Protein AF-A0A6L3IIB1-F1 (afdb_monomer)

Radius of gyration: 16.99 Å; Cα contacts (8 Å, |Δi|>4): 124; chains: 1; bounding box: 42×54×36 Å

Structure (mmCIF, N/CA/C/O backbone):
data_AF-A0A6L3IIB1-F1
#
_entry.id   AF-A0A6L3IIB1-F1
#
loop_
_atom_site.group_PDB
_atom_site.id
_atom_site.type_symbol
_atom_site.label_atom_id
_atom_site.label_alt_id
_atom_site.label_comp_id
_atom_site.label_asym_id
_atom_site.label_entity_id
_atom_site.label_seq_id
_atom_site.pdbx_PDB_ins_code
_atom_site.Cartn_x
_atom_site.Cartn_y
_atom_site.Cartn_z
_atom_site.occupancy
_atom_site.B_iso_or_equiv
_atom_site.auth_seq_id
_atom_site.auth_comp_id
_atom_site.auth_asym_id
_atom_site.auth_atom_id
_atom_site.pdbx_PDB_model_num
ATOM 1 N N . MET A 1 1 ? -12.869 10.419 -19.986 1.00 53.22 1 MET A N 1
ATOM 2 C CA . MET A 1 1 ? -12.345 9.341 -20.857 1.00 53.22 1 MET A CA 1
ATOM 3 C C . MET A 1 1 ? -11.636 8.192 -20.103 1.00 53.22 1 MET A C 1
ATOM 5 O O . MET A 1 1 ? -11.245 7.234 -20.747 1.00 53.22 1 MET A O 1
ATOM 9 N N . GLU A 1 2 ? -11.533 8.178 -18.761 1.00 59.09 2 GLU A N 1
ATOM 10 C CA . GLU A 1 2 ? -10.776 7.140 -18.006 1.00 59.09 2 GLU A CA 1
ATOM 11 C C . GLU A 1 2 ? -11.628 6.132 -17.205 1.00 59.09 2 GLU A C 1
ATOM 13 O O . GLU A 1 2 ? -11.096 5.160 -16.668 1.00 59.09 2 GLU A O 1
ATOM 18 N N . ALA A 1 3 ? -12.953 6.312 -17.149 1.00 65.75 3 ALA A N 1
ATOM 19 C CA . ALA A 1 3 ? -13.859 5.428 -16.406 1.00 65.75 3 ALA A CA 1
ATOM 20 C C . ALA A 1 3 ? -13.747 3.954 -16.841 1.00 65.75 3 ALA A C 1
ATOM 22 O O . ALA A 1 3 ? -13.872 3.049 -16.021 1.00 65.75 3 ALA A O 1
ATOM 23 N N . HIS A 1 4 ? -13.423 3.703 -18.113 1.00 71.81 4 HIS A N 1
ATOM 24 C CA . HIS A 1 4 ? -13.205 2.358 -18.642 1.00 71.81 4 HIS A CA 1
ATOM 25 C C . HIS A 1 4 ? -11.977 1.651 -18.029 1.00 71.81 4 HIS A C 1
ATOM 27 O O . HIS A 1 4 ? -11.986 0.425 -17.907 1.00 71.81 4 HIS A O 1
ATOM 33 N N . LEU A 1 5 ? -10.937 2.394 -17.618 1.00 68.25 5 LEU A N 1
ATOM 34 C CA . LEU A 1 5 ? -9.750 1.849 -16.944 1.00 68.25 5 LEU A CA 1
ATOM 35 C C . LEU A 1 5 ? -10.074 1.472 -15.504 1.00 68.25 5 LEU A C 1
ATOM 37 O O . LEU A 1 5 ? -9.730 0.374 -15.075 1.00 68.25 5 LEU A O 1
ATOM 41 N N . LEU A 1 6 ? -10.791 2.346 -14.790 1.00 67.62 6 LEU A N 1
ATOM 42 C CA . LEU A 1 6 ? -11.305 2.027 -13.461 1.00 67.62 6 LEU A CA 1
ATOM 43 C C . LEU A 1 6 ? -12.226 0.807 -13.530 1.00 67.62 6 LEU A C 1
ATOM 45 O O . LEU A 1 6 ? -12.041 -0.127 -12.764 1.00 67.62 6 LEU A O 1
ATOM 49 N N . ALA A 1 7 ? -13.151 0.766 -14.488 1.00 71.06 7 ALA A N 1
ATOM 50 C CA . ALA A 1 7 ? -14.025 -0.380 -14.701 1.00 71.06 7 ALA A CA 1
ATOM 51 C C . ALA A 1 7 ? -13.239 -1.653 -15.048 1.00 71.06 7 ALA A C 1
ATOM 53 O O . ALA A 1 7 ? -13.634 -2.737 -14.644 1.00 71.06 7 ALA A O 1
ATOM 54 N N . LYS A 1 8 ? -12.116 -1.561 -15.772 1.00 71.44 8 LYS A N 1
ATOM 55 C CA . LYS A 1 8 ? -11.233 -2.709 -16.032 1.00 71.44 8 LYS A CA 1
ATOM 56 C C . LYS A 1 8 ? -10.555 -3.200 -14.752 1.00 71.44 8 LYS A C 1
ATOM 58 O O . LYS A 1 8 ? -10.526 -4.405 -14.529 1.00 71.44 8 LYS A O 1
ATOM 63 N N . ASP A 1 9 ? -10.041 -2.295 -13.925 1.00 67.19 9 ASP A N 1
ATOM 64 C CA . ASP A 1 9 ? -9.438 -2.65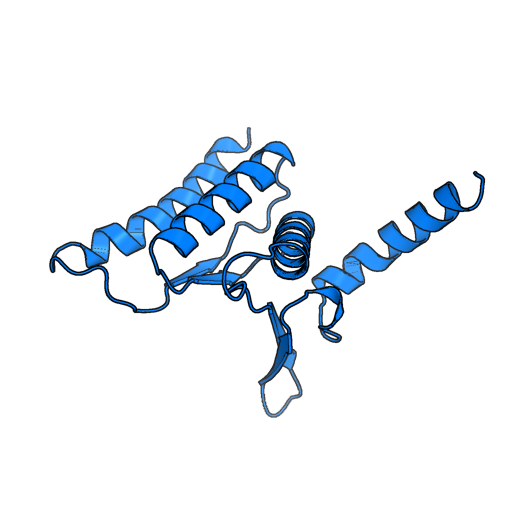1 -12.639 1.00 67.19 9 ASP A CA 1
ATOM 65 C C . ASP A 1 9 ? -10.492 -3.237 -11.681 1.00 67.19 9 ASP A C 1
ATOM 67 O O . ASP A 1 9 ? -10.265 -4.297 -11.111 1.00 67.19 9 ASP A O 1
ATOM 71 N N . LEU A 1 10 ? -11.678 -2.628 -11.586 1.00 68.50 10 LEU A N 1
ATOM 72 C CA . LEU A 1 10 ? -12.802 -3.129 -10.787 1.00 68.50 10 LEU A CA 1
ATOM 73 C C . LEU A 1 10 ? -13.320 -4.475 -11.296 1.00 68.50 10 LEU A C 1
ATOM 75 O O . LEU A 1 10 ? -13.577 -5.357 -10.490 1.00 68.50 10 LEU A O 1
ATOM 79 N N . ARG A 1 11 ? -13.425 -4.676 -12.617 1.00 68.94 11 ARG A N 1
ATOM 80 C CA . ARG A 1 11 ? -13.810 -5.971 -13.200 1.00 68.94 11 ARG A CA 1
ATOM 81 C C . ARG A 1 11 ? -12.810 -7.059 -12.868 1.00 68.94 11 ARG A C 1
ATOM 83 O O . ARG A 1 11 ? -13.245 -8.156 -12.559 1.00 68.94 11 ARG A O 1
ATOM 90 N N . LYS A 1 12 ? -11.501 -6.772 -12.885 1.00 66.81 12 LYS A N 1
ATOM 91 C CA . LYS A 1 12 ? -10.509 -7.741 -12.402 1.00 66.81 12 LYS A CA 1
ATOM 92 C C . LYS A 1 12 ? -10.847 -8.119 -10.970 1.00 66.81 12 LYS A C 1
ATOM 94 O O . LYS A 1 12 ? -11.017 -9.291 -10.703 1.00 66.81 12 LYS A O 1
ATOM 99 N N . VAL A 1 13 ? -11.039 -7.150 -10.080 1.00 61.16 13 VAL A N 1
ATOM 100 C CA . VAL A 1 13 ? -11.314 -7.456 -8.671 1.00 61.16 13 VAL A CA 1
ATOM 101 C C . VAL A 1 13 ? -12.688 -8.082 -8.439 1.00 61.16 13 VAL A C 1
ATOM 103 O O . VAL A 1 13 ? -12.816 -8.818 -7.482 1.00 61.16 13 VAL A O 1
ATOM 106 N N . GLY A 1 14 ? -13.689 -7.844 -9.287 1.00 56.94 14 GLY A N 1
ATOM 107 C CA . GLY A 1 14 ? -15.002 -8.494 -9.213 1.00 56.94 14 GLY A CA 1
ATOM 108 C C . GLY A 1 14 ? -15.024 -9.907 -9.802 1.00 56.94 14 GLY A C 1
ATOM 109 O O . GLY A 1 14 ? -15.787 -10.743 -9.338 1.00 56.94 14 GLY A O 1
ATOM 110 N N . PHE A 1 15 ? -14.162 -10.211 -10.776 1.00 53.41 15 PHE A N 1
ATOM 111 C CA . PHE A 1 15 ? -14.126 -11.525 -11.424 1.00 53.41 15 PHE A CA 1
ATOM 112 C C . PHE A 1 15 ? -13.567 -12.612 -10.501 1.00 53.41 15 PHE A C 1
ATOM 114 O O . PHE A 1 15 ? -14.097 -13.716 -10.461 1.00 53.41 15 PHE A O 1
ATOM 121 N N . TYR A 1 16 ? -12.541 -12.290 -9.708 1.00 50.69 16 TYR A N 1
ATOM 122 C CA . TYR A 1 16 ? -11.959 -13.261 -8.780 1.00 50.69 16 TYR A CA 1
ATOM 123 C C . TYR A 1 16 ? -12.925 -13.706 -7.665 1.00 50.69 16 TYR A C 1
ATOM 125 O O . TYR A 1 16 ? -13.124 -14.909 -7.550 1.00 50.69 16 TYR A O 1
ATOM 133 N N . PRO A 1 17 ? -13.602 -12.836 -6.889 1.00 50.16 17 PRO A N 1
ATOM 134 C CA . PRO A 1 17 ? -14.555 -13.276 -5.873 1.00 50.16 17 PRO A CA 1
ATOM 135 C C . PRO A 1 17 ? -15.744 -14.029 -6.481 1.00 50.16 17 PRO A C 1
ATOM 137 O O . PRO A 1 17 ? -16.178 -15.003 -5.876 1.00 50.16 17 PRO A O 1
ATOM 140 N N . VAL A 1 18 ? -16.203 -13.671 -7.691 1.00 46.78 18 VAL A N 1
ATOM 141 C CA . VAL A 1 18 ? -17.290 -14.391 -8.384 1.00 46.78 18 VAL A CA 1
ATOM 142 C C . VAL A 1 18 ? -16.879 -15.819 -8.768 1.00 46.78 18 VAL A C 1
ATOM 144 O O . VAL A 1 18 ? -17.672 -16.741 -8.601 1.00 46.78 18 VAL A O 1
ATOM 147 N N . SER A 1 19 ? -15.626 -16.044 -9.181 1.00 42.59 19 SER A N 1
ATOM 148 C CA . SER A 1 19 ? -15.119 -17.402 -9.449 1.00 42.59 19 SER A CA 1
ATOM 149 C C . SER A 1 19 ? -14.914 -18.272 -8.196 1.00 42.59 19 SER A C 1
ATOM 151 O O . SER A 1 19 ? -14.741 -19.479 -8.325 1.00 42.59 19 SER A O 1
ATOM 153 N N . TYR A 1 20 ? -14.953 -17.696 -6.986 1.00 45.22 20 TYR A N 1
ATOM 154 C CA . TYR A 1 20 ? -14.789 -18.435 -5.721 1.00 45.22 20 TYR A CA 1
ATOM 155 C C . TYR A 1 20 ? -16.084 -18.549 -4.899 1.00 45.22 20 TYR A C 1
ATOM 157 O O . TYR A 1 20 ? -16.112 -19.264 -3.897 1.00 45.22 20 TYR A O 1
ATOM 165 N N . THR A 1 21 ? -17.170 -17.883 -5.307 1.00 47.19 21 THR A N 1
ATOM 166 C CA . THR A 1 21 ? -18.479 -17.953 -4.630 1.00 47.19 21 THR A CA 1
ATOM 167 C C . THR A 1 21 ? -19.301 -19.198 -4.959 1.00 47.19 21 THR A C 1
ATOM 169 O O . THR A 1 21 ? -20.221 -19.500 -4.203 1.00 47.19 21 THR A O 1
ATOM 172 N N . GLU A 1 22 ? -18.952 -19.971 -5.995 1.00 44.66 22 GLU A N 1
ATOM 173 C CA . GLU A 1 22 ? -19.648 -21.233 -6.323 1.00 44.66 22 GLU A CA 1
ATOM 174 C C . GLU A 1 22 ? -19.551 -22.297 -5.203 1.00 44.66 22 GLU A C 1
ATOM 176 O O . GLU A 1 22 ? -20.323 -23.249 -5.194 1.00 44.66 22 GLU A O 1
ATOM 181 N N . TRP A 1 23 ? -18.677 -22.099 -4.203 1.00 43.66 23 TRP A N 1
ATOM 182 C CA . TRP A 1 23 ? -18.474 -23.009 -3.063 1.00 43.66 23 TRP A CA 1
ATOM 183 C C . TRP A 1 23 ? -18.853 -22.416 -1.690 1.00 43.66 23 TRP A C 1
ATOM 185 O O . TRP A 1 23 ? -18.504 -22.975 -0.649 1.00 43.66 23 TRP A O 1
ATOM 195 N N . GLY A 1 24 ? -19.561 -21.279 -1.646 1.00 41.94 24 GLY A N 1
ATOM 196 C CA . GLY A 1 24 ? -20.221 -20.777 -0.425 1.00 41.94 24 GLY A CA 1
ATOM 197 C C . GLY A 1 24 ? -19.316 -20.290 0.721 1.00 41.94 24 GLY A C 1
ATOM 198 O O . GLY A 1 24 ? -19.819 -19.870 1.762 1.00 41.94 24 GLY A O 1
ATOM 199 N N . LYS A 1 25 ? -17.991 -20.286 0.557 1.00 47.91 25 LYS A N 1
ATOM 200 C CA . LYS A 1 25 ? -17.044 -19.634 1.473 1.00 47.91 25 LYS A CA 1
ATOM 201 C C . LYS A 1 25 ? -16.060 -18.815 0.658 1.00 47.91 25 LYS A C 1
ATOM 203 O O . LYS A 1 25 ? -15.292 -19.377 -0.116 1.00 47.91 25 LYS A O 1
ATOM 208 N N . LEU A 1 26 ? -16.051 -17.499 0.876 1.00 51.91 26 LEU A N 1
ATOM 209 C CA . LEU A 1 26 ? -14.980 -16.623 0.410 1.00 51.91 26 LEU A CA 1
ATOM 210 C C . LEU A 1 26 ? -13.685 -17.141 1.057 1.00 51.91 26 LEU A C 1
ATOM 212 O O . LEU A 1 26 ? -13.443 -16.924 2.246 1.00 51.91 26 LEU A O 1
ATOM 216 N N . MET A 1 27 ? -12.914 -17.959 0.336 1.00 46.41 27 MET A N 1
ATOM 217 C CA . MET A 1 27 ? -11.688 -18.517 0.891 1.00 46.41 27 MET A CA 1
ATOM 218 C C . MET A 1 27 ? -10.774 -17.361 1.298 1.00 46.41 27 MET A C 1
ATOM 220 O O . MET A 1 27 ? -10.593 -16.399 0.555 1.00 46.41 27 MET A O 1
ATOM 224 N N . ARG A 1 28 ? -10.124 -17.509 2.457 1.00 53.28 28 ARG A N 1
ATOM 225 C CA . ARG A 1 28 ? -9.036 -16.648 2.957 1.00 53.28 28 ARG A CA 1
ATOM 226 C C . ARG A 1 28 ? -7.778 -16.689 2.067 1.00 53.28 28 ARG A C 1
ATOM 228 O O . ARG A 1 28 ? -6.680 -16.393 2.530 1.00 53.28 28 ARG A O 1
ATOM 235 N N . THR A 1 29 ? -7.903 -17.122 0.815 1.00 55.69 29 THR A N 1
ATOM 236 C CA . THR A 1 29 ? -6.831 -17.144 -0.174 1.00 55.69 29 THR A CA 1
ATOM 237 C C . THR A 1 29 ? -6.489 -15.715 -0.572 1.00 55.69 29 THR A C 1
ATOM 239 O O . THR A 1 29 ? -7.368 -14.985 -1.035 1.00 55.69 29 THR A O 1
ATOM 242 N N . PRO A 1 30 ? -5.226 -15.296 -0.406 1.00 60.19 30 PRO A N 1
ATOM 243 C CA . PRO A 1 30 ? -4.816 -13.956 -0.765 1.00 60.19 30 PRO A CA 1
ATOM 244 C C . PRO A 1 30 ? -4.943 -13.741 -2.273 1.00 60.19 30 PRO A C 1
ATOM 246 O O . PRO A 1 30 ? -4.409 -14.513 -3.070 1.00 60.19 30 PRO A O 1
ATOM 249 N N . PHE A 1 31 ? -5.627 -12.672 -2.668 1.00 66.31 31 PHE A N 1
ATOM 250 C CA . PHE A 1 31 ? -5.814 -12.321 -4.071 1.00 66.31 31 PHE A CA 1
ATOM 251 C C . PHE A 1 31 ? -4.797 -11.258 -4.504 1.00 66.31 31 PHE A C 1
ATOM 253 O O . PHE A 1 31 ? -4.607 -10.264 -3.805 1.00 66.31 31 PHE A O 1
ATOM 260 N N . CYS A 1 32 ? -4.149 -11.445 -5.658 1.00 66.69 32 CYS A N 1
ATOM 261 C CA . CYS A 1 32 ? -3.204 -10.478 -6.215 1.00 66.69 32 CYS A CA 1
ATOM 262 C C . CYS A 1 32 ? -3.742 -9.863 -7.507 1.00 66.69 32 CYS A C 1
ATOM 264 O O . CYS A 1 32 ? -4.069 -10.585 -8.449 1.00 66.69 32 CYS A O 1
ATOM 266 N N . PHE A 1 33 ? -3.764 -8.531 -7.595 1.00 70.25 33 PHE A N 1
ATOM 267 C CA . PHE A 1 33 ? -4.027 -7.859 -8.866 1.00 70.25 33 PHE A CA 1
ATOM 268 C C . PHE A 1 33 ? -3.108 -6.671 -9.120 1.00 70.25 33 PHE A C 1
ATOM 270 O O . PHE A 1 33 ? -2.709 -5.929 -8.220 1.00 70.25 33 PHE A O 1
ATOM 277 N N . GLY A 1 34 ? -2.789 -6.497 -10.402 1.00 67.62 34 GLY A N 1
ATOM 278 C CA . GLY A 1 34 ? -2.067 -5.340 -10.910 1.00 67.62 34 GLY A CA 1
ATOM 279 C C . GLY A 1 34 ? -3.014 -4.238 -11.359 1.00 67.62 34 GLY A C 1
ATOM 280 O O . GLY A 1 34 ? -3.893 -4.467 -12.207 1.00 67.62 34 GLY A O 1
ATOM 281 N N . MET A 1 35 ? -2.800 -3.040 -10.818 1.00 71.12 35 MET A N 1
ATOM 282 C CA . MET A 1 35 ? -3.483 -1.828 -11.263 1.00 71.12 35 MET A CA 1
ATOM 283 C C . MET A 1 35 ? -2.906 -1.334 -12.590 1.00 71.12 35 MET A C 1
ATOM 285 O O . MET A 1 35 ? -1.726 -1.530 -12.888 1.00 71.12 35 MET A O 1
ATOM 289 N N . SER A 1 36 ? -3.740 -0.686 -13.406 1.00 68.12 36 SER A N 1
ATOM 290 C CA . SER A 1 36 ? -3.284 -0.085 -14.663 1.00 68.12 36 SER A CA 1
ATOM 291 C C . SER A 1 36 ? -2.137 0.913 -14.440 1.00 68.12 36 SER A C 1
ATOM 293 O O . SER A 1 36 ? -2.216 1.769 -13.561 1.00 68.12 36 SER A O 1
ATOM 295 N N . ARG A 1 37 ? -1.103 0.840 -15.292 1.00 64.81 37 ARG A N 1
ATOM 296 C CA . ARG A 1 37 ? 0.038 1.777 -15.315 1.00 64.81 37 ARG A CA 1
ATOM 297 C C . ARG A 1 37 ? -0.306 3.164 -15.861 1.00 64.81 37 ARG A C 1
ATOM 299 O O . ARG A 1 37 ? 0.514 4.066 -15.763 1.00 64.81 37 ARG A O 1
ATOM 306 N N . LYS A 1 38 ? -1.475 3.333 -16.488 1.00 66.44 38 LYS A N 1
ATOM 307 C CA . LYS A 1 38 ? -1.842 4.615 -17.102 1.00 66.44 38 LYS A CA 1
ATOM 308 C C . LYS A 1 38 ? -2.059 5.691 -16.026 1.00 66.44 38 LYS A C 1
ATOM 310 O O . LYS A 1 38 ? -2.629 5.357 -14.980 1.00 66.44 38 LYS A O 1
ATOM 315 N N . PRO A 1 39 ? -1.668 6.956 -16.291 1.00 59.00 39 PRO A N 1
ATOM 316 C CA . PRO A 1 39 ? -2.018 8.076 -15.429 1.00 59.00 39 PRO A CA 1
ATOM 317 C C . PRO A 1 39 ? -3.525 8.060 -15.210 1.00 59.00 39 PRO A C 1
ATOM 319 O O . PRO A 1 39 ? -4.290 7.801 -16.139 1.00 59.00 39 PRO A O 1
ATOM 322 N N . THR A 1 40 ? -3.945 8.256 -13.969 1.00 62.53 40 THR A N 1
ATOM 323 C CA . THR A 1 40 ? -5.362 8.261 -13.621 1.00 62.53 40 THR A CA 1
ATOM 324 C C . THR A 1 40 ? -5.699 9.537 -12.902 1.00 62.53 40 THR A C 1
ATOM 326 O O . THR A 1 40 ? -4.978 9.926 -11.981 1.00 62.53 40 THR A O 1
ATOM 329 N N . CYS A 1 41 ? -6.827 10.123 -13.277 1.00 69.56 41 CYS A N 1
ATOM 330 C CA . CYS A 1 41 ? -7.422 11.277 -12.643 1.00 69.56 41 CYS A CA 1
ATOM 331 C C . CYS A 1 41 ? -7.411 11.106 -11.113 1.00 69.56 41 CYS A C 1
ATOM 333 O O . CYS A 1 41 ? -7.854 10.064 -10.605 1.00 69.56 41 CYS A O 1
ATOM 335 N N . PRO A 1 42 ? -6.955 12.123 -10.359 1.00 69.75 42 PRO A N 1
ATOM 336 C CA . PRO A 1 42 ? -6.933 12.095 -8.898 1.00 69.75 42 PRO A CA 1
ATOM 337 C C . PRO A 1 42 ? -8.278 11.723 -8.255 1.00 69.75 42 PRO A C 1
ATOM 339 O O . PRO A 1 42 ? -8.307 11.078 -7.206 1.00 69.75 42 PRO A O 1
ATOM 342 N N . ALA A 1 43 ? -9.400 12.051 -8.906 1.00 72.81 43 ALA A N 1
ATOM 343 C CA . ALA A 1 43 ? -10.735 11.664 -8.452 1.00 72.81 43 ALA A CA 1
ATOM 344 C C . ALA A 1 43 ? -10.903 10.135 -8.339 1.00 72.81 43 ALA A C 1
ATOM 346 O O . ALA A 1 43 ? -11.484 9.643 -7.371 1.00 72.81 43 ALA A O 1
ATOM 347 N N . PHE A 1 44 ? -10.329 9.362 -9.267 1.00 74.25 44 PHE A N 1
ATOM 348 C CA . PHE A 1 44 ? -10.411 7.898 -9.248 1.00 74.25 44 PHE A CA 1
ATOM 349 C C . PHE A 1 44 ? -9.484 7.255 -8.219 1.00 74.25 44 PHE A C 1
ATOM 351 O O . PHE A 1 44 ? -9.736 6.129 -7.790 1.00 74.25 44 PHE A O 1
ATOM 358 N N . ILE A 1 45 ? -8.441 7.957 -7.775 1.00 80.12 45 ILE A N 1
ATOM 359 C CA . ILE A 1 45 ? -7.531 7.463 -6.734 1.00 80.12 45 ILE A CA 1
ATOM 360 C C . ILE A 1 45 ? -8.266 7.374 -5.393 1.00 80.12 45 ILE A C 1
ATOM 362 O O . ILE A 1 45 ? -8.146 6.362 -4.705 1.00 80.12 45 ILE A O 1
ATOM 366 N N . LYS A 1 46 ? -9.128 8.352 -5.080 1.00 81.88 46 LYS A N 1
ATOM 367 C CA . LYS A 1 46 ? -10.007 8.297 -3.899 1.00 81.88 46 LYS A CA 1
ATOM 368 C C . LYS A 1 46 ? -10.970 7.109 -3.951 1.00 81.88 46 LYS A C 1
ATOM 370 O O . LYS A 1 46 ? -11.153 6.431 -2.944 1.00 81.88 46 LYS A O 1
ATOM 375 N N . VAL A 1 47 ? -11.565 6.841 -5.116 1.00 81.75 47 VAL A N 1
ATOM 376 C CA . VAL A 1 47 ? -12.479 5.699 -5.305 1.00 81.75 47 VAL A CA 1
ATOM 377 C C . VAL A 1 47 ? -11.736 4.374 -5.122 1.00 81.75 47 VAL A C 1
ATOM 379 O O . VAL A 1 47 ? -12.200 3.514 -4.382 1.00 81.75 47 VAL A O 1
ATOM 382 N N . ARG A 1 48 ? -10.550 4.228 -5.724 1.00 81.88 48 ARG A N 1
ATOM 383 C CA . ARG A 1 48 ? -9.686 3.045 -5.566 1.00 81.88 48 ARG A CA 1
ATOM 384 C C . ARG A 1 48 ? -9.269 2.81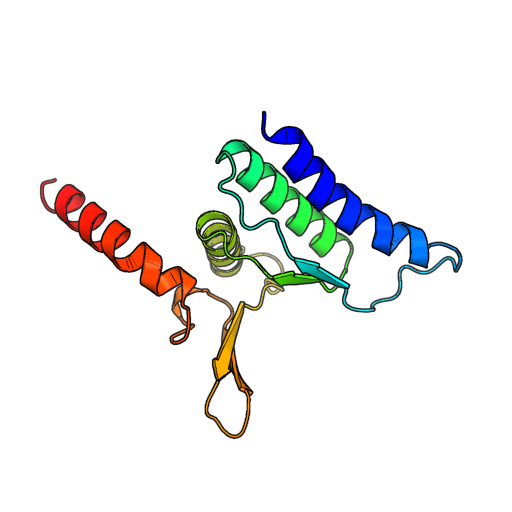9 -4.118 1.00 81.88 48 ARG A C 1
ATOM 386 O O . ARG A 1 48 ? -9.334 1.692 -3.645 1.00 81.88 48 ARG A O 1
ATOM 393 N N . PHE A 1 49 ? -8.881 3.879 -3.413 1.00 84.56 49 PHE A N 1
ATOM 394 C CA . PHE A 1 49 ? -8.545 3.808 -1.995 1.00 84.56 49 PHE A CA 1
ATOM 395 C C . PHE A 1 49 ? -9.732 3.302 -1.164 1.00 84.56 49 PHE A C 1
ATOM 397 O O . PHE A 1 49 ? -9.584 2.329 -0.431 1.00 84.56 49 PHE A O 1
ATOM 404 N N . LYS A 1 50 ? -10.923 3.896 -1.334 1.00 83.94 50 LYS A N 1
ATOM 405 C CA . LYS A 1 50 ? -12.146 3.443 -0.647 1.00 83.94 50 LYS A CA 1
ATOM 406 C C . LYS A 1 50 ? -12.470 1.986 -0.960 1.00 83.94 50 LYS A C 1
ATOM 408 O O . LYS A 1 50 ? -12.807 1.231 -0.063 1.00 83.94 50 LYS A O 1
ATOM 413 N N . PHE A 1 51 ? -12.330 1.584 -2.218 1.00 80.88 51 PHE A N 1
ATOM 414 C CA . PHE A 1 51 ? -12.578 0.209 -2.627 1.00 80.88 51 PHE A CA 1
ATOM 415 C C . PHE A 1 51 ? -11.637 -0.785 -1.929 1.00 80.88 51 PHE A C 1
ATOM 417 O O . PHE A 1 51 ? -12.098 -1.784 -1.392 1.00 80.88 51 PHE A O 1
ATOM 424 N N . ILE A 1 52 ? -10.336 -0.483 -1.855 1.00 81.19 52 ILE A N 1
ATOM 425 C CA . ILE A 1 52 ? -9.360 -1.314 -1.127 1.00 81.19 52 ILE A CA 1
ATOM 426 C C . ILE A 1 52 ? -9.716 -1.410 0.364 1.00 81.19 52 ILE A C 1
ATOM 428 O O . ILE A 1 52 ? -9.614 -2.490 0.939 1.00 81.19 52 ILE A O 1
ATOM 432 N N . ARG A 1 53 ? -10.171 -0.307 0.974 1.00 83.19 53 ARG A N 1
ATOM 433 C CA . ARG A 1 53 ? -10.624 -0.279 2.376 1.00 83.19 53 ARG A CA 1
ATOM 434 C C . ARG A 1 53 ? -11.826 -1.194 2.607 1.00 83.19 53 ARG A C 1
ATOM 436 O O . ARG A 1 53 ? -11.785 -2.003 3.521 1.00 83.19 53 ARG A O 1
ATOM 443 N N . VAL A 1 54 ? -12.836 -1.131 1.739 1.00 80.50 54 VAL A N 1
ATOM 444 C CA . VAL A 1 54 ? -14.015 -2.012 1.826 1.00 80.50 54 VAL A CA 1
ATOM 445 C C . VAL A 1 54 ? -13.607 -3.483 1.736 1.00 80.50 54 VAL A C 1
ATOM 447 O O . VAL A 1 54 ? -14.070 -4.299 2.520 1.00 80.50 54 VAL A O 1
ATOM 450 N N . LEU A 1 55 ? -12.693 -3.837 0.827 1.00 76.88 55 LEU A N 1
ATOM 451 C CA . LEU A 1 55 ? -12.219 -5.220 0.732 1.00 76.88 55 LEU A CA 1
ATOM 452 C C . LEU A 1 55 ? -11.454 -5.662 1.992 1.00 76.88 55 LEU A C 1
ATOM 454 O O . LEU A 1 55 ? -11.614 -6.796 2.433 1.00 76.88 55 LEU A O 1
ATOM 458 N N . GLN A 1 56 ? -10.650 -4.775 2.584 1.00 76.31 56 GLN A N 1
ATOM 459 C CA . GLN A 1 56 ? -9.960 -5.027 3.853 1.00 76.31 56 GLN A CA 1
ATOM 460 C C . GLN A 1 56 ? -10.956 -5.269 5.002 1.00 76.31 56 GLN A C 1
ATOM 462 O O . GLN A 1 56 ? -10.718 -6.139 5.833 1.00 76.31 56 GLN A O 1
ATOM 467 N N . GLU A 1 57 ? -12.066 -4.528 5.042 1.00 78.19 57 GLU A N 1
ATOM 468 C CA . GLU A 1 57 ? -13.147 -4.705 6.027 1.00 78.19 57 GLU A CA 1
ATOM 469 C C . GLU A 1 57 ? -13.900 -6.033 5.855 1.00 78.19 57 GLU A C 1
ATOM 471 O O . GLU A 1 57 ? -14.489 -6.528 6.811 1.00 78.19 57 GLU A O 1
ATOM 476 N N . CYS A 1 58 ? -13.843 -6.644 4.669 1.00 75.25 58 CYS A N 1
ATOM 477 C CA . CYS A 1 58 ? -14.384 -7.978 4.404 1.00 75.25 58 CYS A CA 1
ATOM 478 C C . CYS A 1 58 ? -13.431 -9.128 4.803 1.0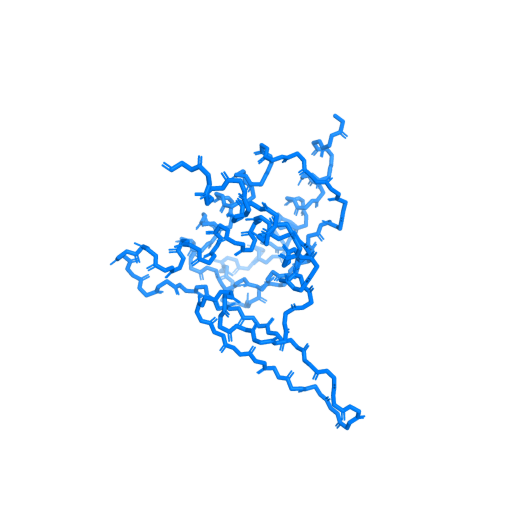0 75.25 58 CYS A C 1
ATOM 480 O O . CYS A 1 58 ? -13.619 -10.249 4.332 1.00 75.25 58 CYS A O 1
ATOM 482 N N . ASP A 1 59 ? -12.397 -8.866 5.614 1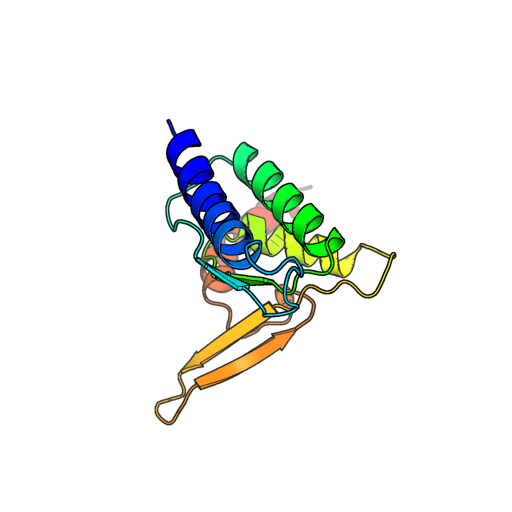.00 71.50 59 ASP A N 1
ATOM 483 C CA . ASP A 1 59 ? -11.368 -9.838 6.029 1.00 71.50 59 ASP A CA 1
ATOM 484 C C . ASP A 1 59 ? -10.642 -10.528 4.852 1.00 71.50 59 ASP A C 1
ATOM 486 O O . ASP A 1 59 ? -10.166 -11.665 4.948 1.00 71.50 59 ASP A O 1
ATOM 490 N N . LEU A 1 60 ? -10.525 -9.828 3.718 1.00 73.12 60 LEU A N 1
ATOM 491 C CA . LEU A 1 60 ? -9.781 -10.307 2.557 1.00 73.12 60 LEU A CA 1
ATOM 492 C C . LEU A 1 60 ? -8.295 -9.955 2.665 1.00 73.12 60 LEU A C 1
ATOM 494 O O . LEU A 1 60 ? -7.915 -8.800 2.862 1.00 73.12 60 LEU A O 1
ATOM 498 N N . TYR A 1 61 ? -7.433 -10.946 2.425 1.00 72.19 61 TYR A N 1
ATOM 499 C CA . TYR A 1 61 ? -6.014 -10.701 2.176 1.00 72.19 61 TYR A CA 1
ATOM 500 C C . TYR A 1 61 ? -5.808 -10.301 0.715 1.00 72.19 61 TYR A C 1
ATOM 502 O O . TYR A 1 61 ? -6.152 -11.043 -0.204 1.00 72.19 61 TYR A O 1
ATOM 510 N N . ILE A 1 62 ? -5.229 -9.124 0.489 1.00 77.06 62 ILE A N 1
ATOM 511 C CA . ILE A 1 62 ? -5.085 -8.554 -0.853 1.00 77.06 62 ILE A CA 1
ATOM 512 C C . ILE A 1 62 ? -3.633 -8.149 -1.065 1.00 77.06 62 ILE A C 1
ATOM 514 O O . ILE A 1 62 ? -3.054 -7.419 -0.262 1.00 77.06 62 ILE A O 1
ATOM 518 N N . PHE A 1 63 ? -3.062 -8.583 -2.182 1.00 80.88 63 PHE A N 1
ATOM 519 C CA . PHE A 1 63 ? -1.797 -8.082 -2.696 1.00 80.88 63 PHE A CA 1
ATOM 520 C C . PHE A 1 63 ? -2.068 -7.161 -3.880 1.00 80.88 63 PHE A C 1
ATOM 522 O O . PHE A 1 63 ? -2.725 -7.526 -4.854 1.00 80.88 63 PHE A O 1
ATOM 529 N N . ILE A 1 64 ? -1.550 -5.941 -3.797 1.00 80.50 64 ILE A N 1
ATOM 530 C CA . ILE A 1 64 ? -1.741 -4.932 -4.833 1.00 80.50 64 ILE A CA 1
ATOM 531 C C . ILE A 1 64 ? -0.378 -4.605 -5.410 1.00 80.50 64 ILE A C 1
ATOM 533 O O . ILE A 1 64 ? 0.513 -4.144 -4.699 1.00 80.50 64 ILE A O 1
ATOM 537 N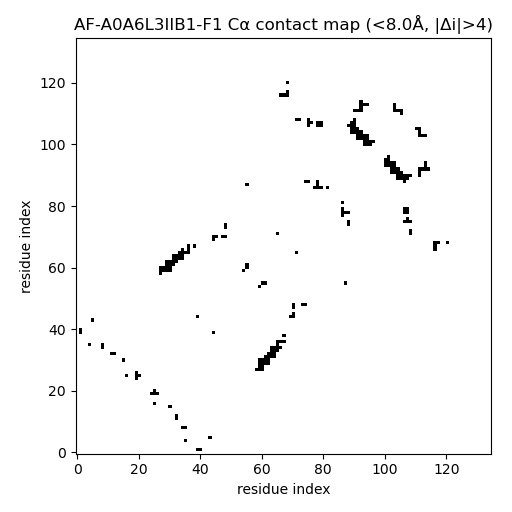 N . THR A 1 65 ? -0.225 -4.815 -6.714 1.00 82.12 65 THR A N 1
ATOM 538 C CA . THR A 1 65 ? 0.929 -4.294 -7.447 1.00 82.12 65 THR A CA 1
ATOM 539 C C . THR A 1 65 ? 0.501 -3.018 -8.159 1.00 82.12 65 THR A C 1
ATOM 541 O O . THR A 1 65 ? -0.467 -2.987 -8.924 1.00 82.12 65 THR A O 1
ATOM 544 N N . THR A 1 66 ? 1.178 -1.916 -7.852 1.00 79.12 66 THR A N 1
ATOM 545 C CA . THR A 1 66 ? 0.842 -0.603 -8.399 1.00 79.12 66 THR A CA 1
ATOM 546 C C . THR A 1 66 ? 2.099 0.223 -8.604 1.00 79.12 66 THR A C 1
ATOM 548 O O . THR A 1 66 ? 3.050 0.134 -7.834 1.00 79.12 66 THR A O 1
ATOM 551 N N . HIS A 1 67 ? 2.078 1.033 -9.657 1.00 77.31 67 HIS A N 1
ATOM 552 C CA . HIS A 1 67 ? 3.062 2.084 -9.908 1.00 77.31 67 HIS A CA 1
ATOM 553 C C . HIS A 1 67 ? 2.500 3.468 -9.535 1.00 77.31 67 HIS A C 1
ATOM 555 O O . HIS A 1 67 ? 3.151 4.484 -9.740 1.00 77.31 67 HIS A O 1
ATOM 561 N N . ASN A 1 68 ? 1.266 3.538 -9.016 1.00 79.25 68 ASN A N 1
ATOM 562 C CA . ASN A 1 68 ? 0.628 4.804 -8.675 1.00 79.25 68 ASN A CA 1
ATOM 563 C C . ASN A 1 68 ? 1.114 5.292 -7.305 1.00 79.25 68 ASN A C 1
ATOM 565 O O . ASN A 1 68 ? 0.701 4.774 -6.261 1.00 79.25 68 ASN A O 1
ATOM 569 N N . TYR A 1 69 ? 1.964 6.315 -7.323 1.00 79.50 69 TYR A N 1
ATOM 570 C CA . TYR A 1 69 ? 2.531 6.896 -6.115 1.00 79.50 69 TYR A CA 1
ATOM 571 C C . TYR A 1 69 ? 1.461 7.429 -5.154 1.00 79.50 69 TYR A C 1
ATOM 573 O O . TYR A 1 69 ? 1.466 7.071 -3.980 1.00 79.50 69 TYR A O 1
ATOM 581 N N . LEU A 1 70 ? 0.508 8.232 -5.643 1.00 82.38 70 LEU A N 1
ATOM 582 C CA . LEU A 1 70 ? -0.483 8.895 -4.789 1.00 82.38 70 LEU A CA 1
ATOM 583 C C . LEU A 1 70 ? -1.366 7.889 -4.038 1.00 82.38 70 LEU A C 1
ATOM 585 O O . LEU A 1 70 ? -1.632 8.076 -2.853 1.00 82.38 70 LEU A O 1
ATOM 589 N N . LEU A 1 71 ? -1.774 6.797 -4.690 1.00 84.31 71 LEU A N 1
ATOM 590 C CA . LEU A 1 71 ? -2.510 5.722 -4.021 1.00 84.31 71 LEU A CA 1
ATOM 591 C C . LEU A 1 71 ? -1.666 5.060 -2.924 1.00 84.31 71 LEU A C 1
ATOM 593 O O . LEU A 1 71 ? -2.147 4.843 -1.814 1.00 84.31 71 LEU A O 1
ATOM 597 N N . THR A 1 72 ? -0.405 4.761 -3.235 1.00 85.00 72 THR A N 1
ATOM 598 C CA . THR A 1 72 ? 0.530 4.110 -2.308 1.00 85.00 72 THR A CA 1
ATOM 599 C C . THR A 1 72 ? 0.820 5.007 -1.101 1.00 85.00 72 THR A C 1
ATOM 601 O O . THR A 1 72 ? 0.838 4.545 0.038 1.00 85.00 72 THR A O 1
ATOM 604 N N . TYR A 1 73 ? 0.962 6.311 -1.336 1.00 85.12 73 TYR A N 1
ATOM 605 C CA . TYR A 1 73 ? 1.125 7.324 -0.303 1.00 85.12 73 TYR A CA 1
ATOM 606 C C . TYR A 1 73 ? -0.121 7.450 0.583 1.00 85.12 73 TYR A C 1
ATOM 608 O O . TYR A 1 73 ? -0.000 7.423 1.806 1.00 85.12 73 TYR A O 1
ATOM 616 N N . MET A 1 74 ? -1.325 7.500 -0.001 1.00 85.56 74 MET A N 1
ATOM 617 C CA . MET A 1 74 ? -2.578 7.515 0.767 1.00 85.56 74 MET A CA 1
ATOM 618 C C . MET A 1 74 ? -2.722 6.277 1.657 1.00 85.56 74 MET A C 1
ATOM 620 O O . MET A 1 74 ? -3.070 6.416 2.826 1.00 85.56 74 MET A O 1
ATOM 624 N N . LEU A 1 75 ? -2.407 5.084 1.141 1.00 86.31 75 LEU A N 1
ATOM 625 C CA . LEU A 1 75 ? -2.392 3.842 1.924 1.00 86.31 75 LEU A CA 1
ATOM 626 C C . LEU A 1 75 ? -1.354 3.886 3.055 1.00 86.31 75 LEU A C 1
ATOM 628 O O . LEU A 1 75 ? -1.605 3.370 4.140 1.00 86.31 75 LEU A O 1
ATOM 632 N N . SER A 1 76 ? -0.205 4.528 2.829 1.00 85.88 76 SER A N 1
ATOM 633 C CA . SER A 1 76 ? 0.833 4.673 3.851 1.00 85.88 76 SER A CA 1
ATOM 634 C C . SER A 1 76 ? 0.428 5.643 4.955 1.00 85.88 76 SER A C 1
ATOM 636 O O . SER A 1 76 ? 0.699 5.372 6.121 1.00 85.88 76 SER A O 1
ATOM 638 N N . LEU A 1 77 ? -0.197 6.772 4.608 1.00 84.56 77 LEU A N 1
ATOM 639 C CA . LEU A 1 77 ? -0.744 7.711 5.591 1.00 84.56 77 LEU A CA 1
ATOM 640 C C . LEU A 1 77 ? -1.836 7.039 6.410 1.00 84.56 77 LEU A C 1
ATOM 642 O O . LEU A 1 77 ? -1.836 7.106 7.634 1.00 84.56 77 LEU A O 1
ATOM 646 N N . TYR A 1 78 ? -2.728 6.348 5.718 1.00 83.56 78 TYR A N 1
ATOM 647 C CA . TYR A 1 78 ? -3.782 5.563 6.320 1.00 83.56 78 TYR A CA 1
ATOM 648 C C . TYR A 1 78 ? -3.222 4.549 7.337 1.00 83.56 78 TYR A C 1
ATOM 650 O O . TYR A 1 78 ? -3.632 4.564 8.495 1.00 83.56 78 TYR A O 1
ATOM 658 N N . SER A 1 79 ? -2.190 3.782 6.966 1.00 82.62 79 SER A N 1
ATOM 659 C CA . SER A 1 79 ? -1.521 2.857 7.891 1.00 82.62 79 SER A CA 1
ATOM 660 C C . SER A 1 79 ? -0.821 3.541 9.069 1.00 82.62 79 SER A C 1
ATOM 662 O O . SER A 1 79 ? -0.636 2.909 10.107 1.00 82.62 79 SER A O 1
ATOM 664 N N . LYS A 1 80 ? -0.377 4.793 8.910 1.00 80.12 80 LYS A N 1
ATOM 665 C CA . LYS A 1 80 ? 0.334 5.545 9.952 1.00 80.12 80 LYS A CA 1
ATOM 666 C C . LYS A 1 80 ? -0.615 6.171 10.976 1.00 80.12 80 LYS A C 1
ATOM 668 O O . LYS A 1 80 ? -0.264 6.254 12.149 1.00 80.12 80 LYS A O 1
ATOM 673 N N . PHE A 1 81 ? -1.767 6.667 10.528 1.00 75.00 81 PHE A N 1
ATOM 674 C CA . PHE A 1 81 ? -2.640 7.531 11.329 1.00 75.00 81 PHE A CA 1
ATOM 675 C C . PHE A 1 81 ? -3.924 6.862 11.819 1.00 75.00 81 PHE A C 1
ATOM 677 O O . PHE A 1 81 ? -4.552 7.396 12.737 1.00 75.00 81 PHE A O 1
ATOM 684 N N . GLU A 1 82 ? -4.337 5.722 11.264 1.00 68.19 82 GLU A N 1
ATOM 685 C CA . GLU A 1 82 ? -5.532 5.054 11.771 1.00 68.19 82 GLU A CA 1
ATOM 686 C C . GLU A 1 82 ? -5.230 4.337 13.100 1.00 68.19 82 GLU A C 1
ATOM 688 O O . GLU A 1 82 ? -4.510 3.344 13.160 1.00 68.19 82 GLU A O 1
ATOM 693 N N . LYS A 1 83 ? -5.775 4.882 14.198 1.00 57.97 83 LYS A N 1
ATOM 694 C CA . LYS A 1 83 ? -5.656 4.337 15.564 1.00 57.97 83 LYS A CA 1
ATOM 695 C C . LYS A 1 83 ? -6.531 3.097 15.807 1.00 57.97 83 LYS A C 1
ATOM 697 O O . LYS A 1 83 ? -6.497 2.539 16.900 1.00 57.97 83 LYS A O 1
ATOM 702 N N . GLN A 1 84 ? -7.346 2.687 14.834 1.00 53.78 84 GLN A N 1
ATOM 703 C CA . GLN A 1 84 ? -8.268 1.563 14.971 1.00 53.78 84 GLN A CA 1
ATOM 704 C C . GLN A 1 84 ? -7.736 0.338 14.227 1.00 53.78 84 GLN A C 1
ATOM 706 O O . GLN A 1 84 ? -7.557 0.385 13.020 1.00 53.78 84 GLN A O 1
ATOM 711 N N . LYS A 1 85 ? -7.519 -0.747 14.985 1.00 50.75 85 LYS A N 1
ATOM 712 C CA . LYS A 1 85 ? -7.149 -2.102 14.540 1.00 50.75 85 LYS A CA 1
ATOM 713 C C . LYS A 1 85 ? -5.942 -2.161 13.601 1.00 50.75 85 LYS A C 1
ATOM 715 O O . LYS A 1 85 ? -6.089 -2.026 12.397 1.00 50.75 85 LYS A O 1
ATOM 720 N N . ASP A 1 86 ? -4.779 -2.437 14.198 1.00 52.47 86 ASP A N 1
ATOM 721 C CA . ASP A 1 86 ? -3.603 -3.079 13.588 1.00 52.47 86 ASP A CA 1
ATOM 722 C C . ASP A 1 86 ? -3.578 -2.967 12.055 1.00 52.47 86 ASP A C 1
ATOM 724 O O . ASP A 1 86 ? -3.904 -3.922 11.348 1.00 52.47 86 ASP A O 1
ATOM 728 N N . ALA A 1 87 ? -3.326 -1.748 11.555 1.00 54.38 87 ALA A N 1
ATOM 729 C CA . ALA A 1 87 ? -3.505 -1.412 10.149 1.00 54.38 87 ALA A CA 1
ATOM 730 C C . ALA A 1 87 ? -2.825 -2.477 9.277 1.00 54.38 87 ALA A C 1
ATOM 732 O O . ALA A 1 87 ? -1.600 -2.623 9.271 1.00 54.38 87 ALA A O 1
ATOM 733 N N . SER A 1 88 ? -3.643 -3.266 8.577 1.00 69.50 88 SER A N 1
ATOM 734 C CA . SER A 1 88 ? -3.236 -4.533 7.955 1.00 69.50 88 SER A CA 1
ATOM 735 C C . SER A 1 88 ? -2.416 -4.349 6.675 1.00 69.50 88 SER A C 1
ATOM 737 O O . SER A 1 88 ? -2.085 -5.317 5.985 1.00 69.50 88 SER A O 1
ATOM 739 N N . VAL A 1 89 ? -2.073 -3.102 6.350 1.00 78.06 89 VAL A N 1
ATOM 740 C CA . VAL A 1 89 ? -1.348 -2.739 5.142 1.00 78.06 89 VAL A CA 1
ATOM 741 C C . VAL A 1 89 ? 0.146 -2.917 5.385 1.00 78.06 89 VAL A C 1
ATOM 743 O O . VAL A 1 89 ? 0.744 -2.308 6.269 1.00 78.06 89 VAL A O 1
ATOM 746 N N . LYS A 1 90 ? 0.764 -3.766 4.566 1.00 85.44 90 LYS A N 1
ATOM 747 C CA . LYS A 1 90 ? 2.214 -3.952 4.519 1.00 85.44 90 LYS A CA 1
ATOM 748 C C . LYS A 1 90 ? 2.697 -3.634 3.118 1.00 85.44 90 LYS A C 1
ATOM 750 O O . LYS A 1 90 ? 2.131 -4.100 2.130 1.00 85.44 90 LYS A O 1
ATOM 755 N N . PHE A 1 91 ? 3.757 -2.852 3.045 1.00 86.56 91 PHE A N 1
ATOM 756 C CA . PHE A 1 91 ? 4.427 -2.505 1.809 1.00 86.56 91 PHE A CA 1
ATOM 757 C C . PHE A 1 91 ? 5.598 -3.458 1.586 1.00 86.56 91 PHE A C 1
ATOM 759 O O . PHE A 1 91 ? 6.275 -3.854 2.537 1.00 86.56 91 PHE A O 1
ATOM 766 N N . PHE A 1 92 ? 5.835 -3.810 0.322 1.00 86.25 92 PHE A N 1
ATOM 767 C CA . PHE A 1 92 ? 6.884 -4.736 -0.087 1.00 86.25 92 PHE A CA 1
ATOM 768 C C . PHE A 1 92 ? 7.729 -4.104 -1.195 1.00 86.25 92 PHE A C 1
ATOM 770 O O . PHE A 1 92 ? 7.196 -3.709 -2.231 1.00 86.25 92 PHE A O 1
ATOM 777 N N . GLY A 1 93 ? 9.040 -4.017 -0.976 1.00 84.50 93 GLY A N 1
ATOM 778 C CA . GLY A 1 93 ? 10.016 -3.489 -1.929 1.00 84.50 93 GLY A CA 1
ATOM 779 C C . GLY A 1 93 ? 10.908 -4.607 -2.469 1.00 84.50 93 GLY A C 1
ATOM 780 O O . GLY A 1 93 ? 11.906 -4.937 -1.822 1.00 84.50 93 GLY A O 1
ATOM 781 N N . PRO A 1 94 ? 10.579 -5.235 -3.613 1.00 81.56 94 PRO A N 1
ATOM 782 C CA . PRO A 1 94 ? 11.418 -6.282 -4.186 1.00 81.56 94 PRO A CA 1
ATOM 783 C C . PRO A 1 94 ? 12.712 -5.695 -4.768 1.00 81.56 94 PRO A C 1
ATOM 785 O O . PRO A 1 94 ? 12.689 -4.721 -5.522 1.00 81.56 94 PRO A O 1
ATOM 788 N N . LYS A 1 95 ? 13.853 -6.309 -4.441 1.00 81.69 95 LYS A N 1
ATOM 789 C CA . LYS A 1 95 ? 15.195 -5.955 -4.915 1.00 81.69 95 LYS A CA 1
ATOM 790 C C . LYS A 1 95 ? 15.863 -7.158 -5.564 1.00 81.69 95 LYS A C 1
ATOM 792 O O . LYS A 1 95 ? 16.084 -8.176 -4.909 1.00 81.69 95 LYS A O 1
ATOM 797 N N . ASN A 1 96 ? 16.245 -7.022 -6.830 1.00 80.62 96 ASN A N 1
ATOM 798 C CA . ASN A 1 96 ? 17.068 -8.023 -7.497 1.00 80.62 96 ASN A CA 1
ATOM 799 C C . ASN A 1 96 ? 18.532 -7.884 -7.036 1.00 80.62 96 ASN A C 1
ATOM 801 O O . ASN A 1 96 ? 19.097 -6.792 -7.104 1.00 80.62 96 ASN A O 1
ATOM 805 N N . LYS A 1 97 ? 19.138 -8.976 -6.554 1.00 81.69 97 LYS A N 1
ATOM 806 C CA . LYS A 1 97 ? 20.565 -9.055 -6.180 1.00 81.69 97 LYS A CA 1
ATOM 807 C C . LYS A 1 97 ? 21.379 -9.980 -7.100 1.00 81.69 97 LYS A C 1
ATOM 809 O O . LYS A 1 97 ? 22.463 -10.422 -6.729 1.00 81.69 97 LYS A O 1
ATOM 814 N N . GLY A 1 98 ? 20.860 -10.326 -8.276 1.00 76.50 98 GLY A N 1
ATOM 815 C CA . GLY A 1 98 ? 21.530 -11.184 -9.260 1.00 76.50 98 GLY A CA 1
ATOM 816 C C . GLY A 1 98 ? 21.453 -12.684 -8.946 1.00 76.50 98 GLY A C 1
ATOM 817 O O . GLY A 1 98 ? 21.221 -13.467 -9.855 1.00 76.50 98 GLY A O 1
ATOM 818 N N . ARG A 1 99 ? 21.562 -13.095 -7.671 1.00 76.25 99 ARG A N 1
ATOM 819 C CA . ARG A 1 99 ? 21.378 -14.500 -7.225 1.00 76.25 99 ARG A CA 1
ATOM 820 C C . ARG A 1 99 ? 20.001 -14.792 -6.612 1.00 76.25 99 ARG A C 1
ATOM 822 O O . ARG A 1 99 ? 19.792 -15.857 -6.046 1.00 76.25 99 ARG A O 1
ATOM 829 N N . GLY A 1 100 ? 19.079 -13.832 -6.666 1.00 81.31 100 GLY A N 1
ATOM 830 C CA . GLY A 1 100 ? 17.748 -13.953 -6.075 1.00 81.31 100 GLY A CA 1
ATOM 831 C C . GLY A 1 100 ? 17.069 -12.606 -5.839 1.00 81.31 100 GLY A C 1
ATOM 832 O O . GLY A 1 100 ? 17.630 -11.541 -6.121 1.00 81.31 100 GLY A O 1
ATOM 833 N N . ILE A 1 101 ? 15.850 -12.668 -5.302 1.00 82.06 101 ILE A N 1
ATOM 834 C CA . ILE A 1 101 ? 15.035 -11.502 -4.955 1.00 82.06 101 ILE A CA 1
ATOM 835 C C . ILE A 1 101 ? 15.033 -11.349 -3.435 1.00 82.06 101 ILE A C 1
ATOM 837 O O . ILE A 1 101 ? 14.562 -12.225 -2.714 1.00 82.06 101 ILE A O 1
ATOM 841 N N . MET A 1 102 ? 15.532 -10.219 -2.945 1.00 82.62 102 MET A N 1
ATOM 842 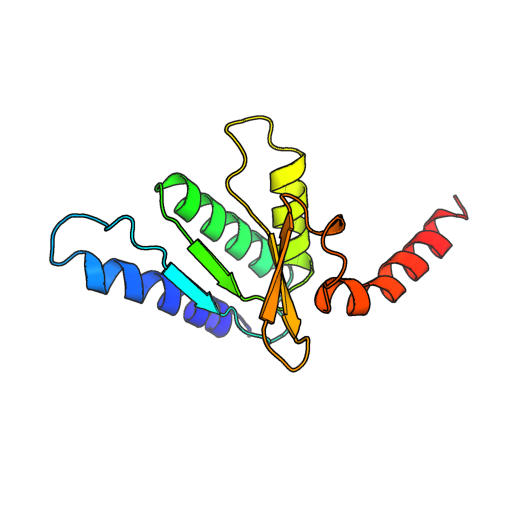C CA . MET A 1 102 ? 15.293 -9.794 -1.568 1.00 82.62 102 MET A CA 1
ATOM 843 C C . MET A 1 102 ? 14.020 -8.956 -1.504 1.00 82.62 102 MET A C 1
ATOM 845 O O . MET A 1 102 ? 13.749 -8.183 -2.418 1.00 82.62 102 MET A O 1
ATOM 849 N N . VAL A 1 103 ? 13.251 -9.078 -0.425 1.00 83.69 103 VAL A N 1
ATOM 850 C CA . VAL A 1 103 ? 12.017 -8.306 -0.239 1.00 83.69 103 VAL A CA 1
ATOM 851 C C . VAL A 1 103 ? 12.109 -7.515 1.057 1.00 83.69 103 VAL A C 1
ATOM 853 O O . VAL A 1 103 ? 12.089 -8.092 2.143 1.00 83.69 103 VAL A O 1
ATOM 856 N N . GLU A 1 104 ? 12.190 -6.193 0.932 1.00 86.62 104 GLU A N 1
ATOM 857 C CA . GLU A 1 104 ? 12.035 -5.271 2.058 1.00 86.62 104 GLU A CA 1
ATOM 858 C C . GLU A 1 104 ? 10.556 -5.174 2.438 1.00 86.62 104 GLU A C 1
ATOM 860 O O . GLU A 1 104 ? 9.688 -5.215 1.562 1.00 86.62 104 GLU A O 1
ATOM 865 N N . LYS A 1 105 ? 10.260 -5.064 3.736 1.00 87.62 105 LYS A N 1
ATOM 866 C CA . LYS A 1 105 ? 8.891 -4.990 4.260 1.00 87.62 105 LYS A CA 1
ATOM 867 C C . LYS A 1 105 ? 8.784 -3.843 5.254 1.00 87.62 105 LYS A C 1
ATOM 869 O O . LYS A 1 105 ? 9.619 -3.754 6.147 1.00 87.62 105 LYS A O 1
ATOM 874 N N . SER A 1 106 ? 7.744 -3.023 5.147 1.00 85.00 106 SER A N 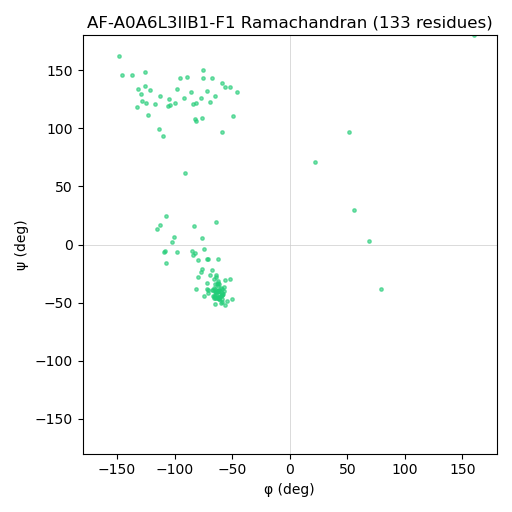1
ATOM 875 C CA . SER A 1 106 ? 7.410 -2.034 6.181 1.00 85.00 106 SER A CA 1
ATOM 876 C C . SER A 1 106 ? 5.903 -1.779 6.267 1.00 85.00 106 SER A C 1
ATOM 878 O O . SER A 1 106 ? 5.151 -2.109 5.351 1.00 85.00 106 SER A O 1
ATOM 880 N N . LYS A 1 107 ? 5.461 -1.199 7.386 1.00 82.75 107 LYS A N 1
ATOM 881 C CA . LYS A 1 107 ? 4.101 -0.679 7.587 1.00 82.75 107 LYS A CA 1
ATOM 882 C C . LYS A 1 107 ? 3.887 0.669 6.892 1.00 82.75 107 LYS A C 1
ATOM 884 O O . LYS A 1 107 ? 2.759 1.006 6.562 1.00 82.75 107 LYS A O 1
ATOM 889 N N . ILE A 1 108 ? 4.950 1.431 6.629 1.00 82.50 108 ILE A N 1
ATOM 890 C CA . ILE A 1 108 ? 4.862 2.711 5.915 1.00 82.50 108 ILE A CA 1
ATOM 891 C C . ILE A 1 108 ? 5.802 2.742 4.713 1.00 82.50 108 ILE A C 1
ATOM 893 O O . ILE A 1 108 ? 6.872 2.136 4.708 1.00 82.50 108 ILE A O 1
ATOM 897 N N . LEU A 1 109 ? 5.392 3.469 3.675 1.00 82.00 109 LEU A N 1
ATOM 898 C CA . LEU A 1 109 ? 6.103 3.546 2.402 1.00 82.00 109 LEU A CA 1
ATOM 899 C C . LEU A 1 109 ? 7.484 4.199 2.533 1.00 82.00 109 LEU A C 1
ATOM 901 O O . LEU A 1 109 ? 8.400 3.826 1.805 1.00 82.00 109 LEU A O 1
ATOM 905 N N . ALA A 1 110 ? 7.612 5.171 3.442 1.00 79.31 110 ALA A N 1
ATOM 906 C CA . ALA A 1 110 ? 8.836 5.941 3.657 1.00 79.31 110 ALA A CA 1
ATOM 907 C C . ALA A 1 110 ? 10.009 5.085 4.165 1.00 79.31 110 ALA A C 1
ATOM 909 O O . ALA A 1 110 ? 11.158 5.410 3.888 1.00 79.31 110 ALA A O 1
ATOM 910 N N . ASP A 1 111 ? 9.724 3.975 4.847 1.00 82.75 111 ASP A N 1
ATOM 911 C CA . ASP A 1 111 ? 10.757 3.097 5.404 1.00 82.75 111 ASP A CA 1
ATOM 912 C C . ASP A 1 111 ? 11.297 2.090 4.376 1.00 82.75 111 ASP A C 1
ATOM 914 O O . ASP A 1 111 ? 12.266 1.382 4.649 1.00 82.75 111 ASP A O 1
ATOM 918 N N . ILE A 1 112 ? 10.670 1.983 3.197 1.00 83.94 112 ILE A N 1
ATOM 919 C CA . ILE A 1 112 ? 11.177 1.127 2.123 1.00 83.94 112 ILE A CA 1
ATOM 920 C C . ILE A 1 112 ? 12.264 1.879 1.367 1.00 83.94 112 ILE A C 1
ATOM 922 O O . ILE A 1 112 ? 11.985 2.779 0.572 1.00 83.94 112 ILE A O 1
ATOM 926 N N . GLN A 1 113 ? 13.509 1.454 1.567 1.00 78.12 113 GLN A N 1
ATOM 927 C CA . GLN A 1 113 ? 14.678 2.049 0.925 1.00 78.12 113 GLN A CA 1
ATOM 928 C C . GLN A 1 113 ? 14.734 1.702 -0.564 1.00 78.12 113 GLN A C 1
ATOM 930 O O . GLN A 1 113 ? 15.076 2.538 -1.408 1.00 78.12 113 GLN A O 1
ATOM 935 N N . ASN A 1 114 ? 14.362 0.473 -0.922 1.00 75.00 114 ASN A N 1
ATOM 936 C CA . ASN A 1 114 ? 14.319 0.032 -2.307 1.00 75.00 114 ASN A CA 1
ATOM 937 C C . ASN A 1 114 ? 12.949 0.267 -2.956 1.00 75.00 114 ASN A C 1
ATOM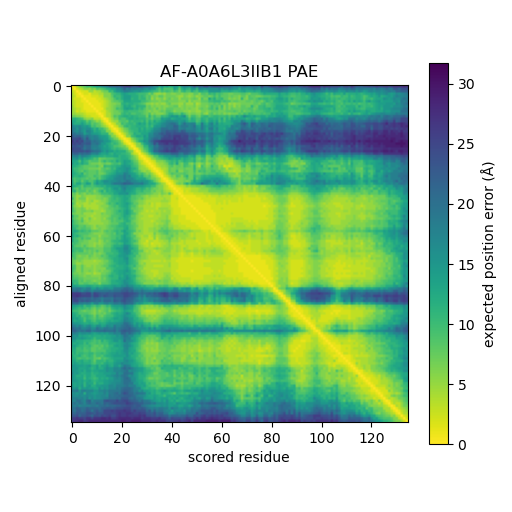 939 O O . ASN A 1 114 ? 12.278 -0.665 -3.401 1.00 75.00 114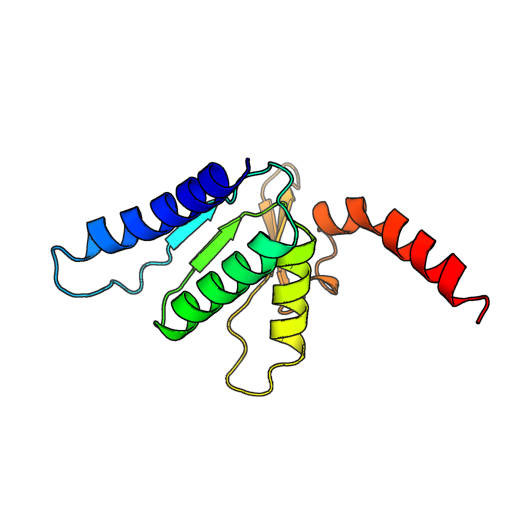 ASN A O 1
ATOM 943 N N . ASN A 1 115 ? 12.544 1.533 -3.027 1.00 76.06 115 ASN A N 1
ATOM 944 C CA . ASN A 1 115 ? 11.289 1.943 -3.643 1.00 76.06 115 ASN A CA 1
ATOM 945 C C . ASN A 1 115 ? 11.538 2.783 -4.903 1.00 76.06 115 ASN A C 1
ATOM 947 O O . ASN A 1 115 ? 11.806 3.983 -4.823 1.00 76.06 115 ASN A O 1
ATOM 951 N N . SER A 1 116 ? 11.442 2.155 -6.077 1.00 72.50 116 SER A N 1
ATOM 952 C CA . SER A 1 116 ? 11.589 2.844 -7.369 1.00 72.50 116 SER A CA 1
ATOM 953 C C . SER A 1 116 ? 10.547 3.947 -7.563 1.00 72.50 116 SER A C 1
ATOM 955 O O . SER A 1 116 ? 10.889 5.016 -8.056 1.00 72.50 116 SER A O 1
ATOM 957 N N . THR A 1 117 ? 9.315 3.722 -7.099 1.00 72.00 117 THR A N 1
ATOM 958 C CA . THR A 1 117 ? 8.234 4.714 -7.158 1.00 72.00 117 THR A CA 1
ATOM 959 C C . THR A 1 117 ? 8.555 5.928 -6.292 1.00 72.00 117 THR A C 1
ATOM 961 O O . THR A 1 117 ? 8.315 7.050 -6.703 1.00 72.00 117 THR A O 1
ATOM 964 N N . LEU A 1 118 ? 9.124 5.749 -5.095 1.00 72.69 118 LEU A N 1
ATOM 965 C CA . LEU A 1 118 ? 9.506 6.893 -4.259 1.00 72.69 118 LEU A CA 1
ATOM 966 C C . LEU A 1 118 ? 10.622 7.706 -4.924 1.00 72.69 118 LEU A C 1
ATOM 968 O O . LEU A 1 118 ? 10.516 8.925 -4.986 1.00 72.69 118 LEU A O 1
ATOM 972 N N . LYS A 1 119 ? 11.647 7.035 -5.471 1.00 74.81 119 LYS A N 1
ATOM 973 C CA . LYS A 1 119 ? 12.787 7.682 -6.146 1.00 74.81 119 LYS A CA 1
ATOM 974 C C . LYS A 1 119 ? 12.364 8.575 -7.311 1.00 74.81 119 LYS A C 1
ATOM 976 O O . LYS A 1 119 ? 12.916 9.658 -7.457 1.00 74.81 119 LYS A O 1
ATOM 981 N N . GLU A 1 120 ? 11.380 8.147 -8.096 1.00 72.19 120 GLU A N 1
ATOM 982 C CA . GLU A 1 120 ? 10.832 8.938 -9.206 1.00 72.19 120 GLU A CA 1
ATOM 983 C C . GLU A 1 120 ? 10.192 10.253 -8.729 1.00 72.19 120 GLU A C 1
ATOM 985 O O . GLU A 1 120 ? 10.290 11.272 -9.406 1.00 72.19 120 GLU A O 1
ATOM 990 N N . TYR A 1 121 ? 9.591 10.259 -7.535 1.00 72.38 121 TYR A N 1
ATOM 991 C CA . TYR A 1 121 ? 8.876 11.415 -6.992 1.00 72.38 121 TYR A CA 1
ATOM 992 C C . TYR A 1 121 ? 9.706 12.254 -6.004 1.00 72.38 121 TYR A C 1
ATOM 994 O O . TYR A 1 121 ? 9.262 13.337 -5.630 1.00 72.38 121 TYR A O 1
ATOM 1002 N N . VAL A 1 122 ? 10.919 11.828 -5.615 1.00 72.31 122 VAL A N 1
ATOM 1003 C CA . VAL A 1 122 ? 11.849 12.628 -4.783 1.00 72.31 122 VAL A CA 1
ATOM 1004 C C . VAL A 1 122 ? 12.052 14.049 -5.334 1.00 72.31 122 VAL A C 1
ATOM 1006 O O . VAL A 1 122 ? 11.898 14.986 -4.549 1.00 72.31 122 VAL A O 1
ATOM 1009 N N . PRO A 1 123 ? 12.302 14.259 -6.646 1.00 71.81 123 PRO A N 1
ATOM 1010 C CA . PRO A 1 123 ? 12.466 15.604 -7.193 1.00 71.81 123 PRO A CA 1
ATOM 1011 C C . PRO A 1 123 ? 11.256 16.506 -6.933 1.00 71.81 123 PRO A C 1
ATOM 1013 O O . PRO A 1 123 ? 11.432 17.679 -6.630 1.00 71.81 123 PRO A O 1
ATOM 1016 N N . PHE A 1 124 ? 10.036 15.956 -6.976 1.00 65.88 124 PHE A N 1
ATOM 1017 C CA . PHE A 1 124 ? 8.804 16.699 -6.707 1.00 65.88 124 PHE A CA 1
ATOM 1018 C C . PHE A 1 124 ? 8.716 17.162 -5.244 1.00 65.88 124 PHE A C 1
ATOM 1020 O O . PHE A 1 124 ? 8.313 18.293 -4.981 1.00 65.88 124 PHE A O 1
ATOM 1027 N N . TYR A 1 125 ? 9.143 16.331 -4.287 1.00 63.59 125 TYR A N 1
ATOM 1028 C CA . TYR A 1 125 ? 9.218 16.710 -2.870 1.00 63.59 125 TYR A CA 1
ATOM 1029 C C . TYR A 1 125 ? 10.240 17.806 -2.612 1.00 63.59 125 TYR A C 1
ATOM 1031 O O . TYR A 1 125 ? 9.934 18.776 -1.918 1.00 63.59 125 TYR A O 1
ATOM 1039 N N . THR A 1 126 ? 11.431 17.660 -3.191 1.00 65.62 126 THR A N 1
ATOM 1040 C CA . THR A 1 126 ? 12.484 18.672 -3.103 1.00 65.62 126 THR A CA 1
ATOM 1041 C C . THR A 1 126 ? 11.995 19.997 -3.683 1.00 65.62 126 THR A C 1
ATOM 1043 O O . THR A 1 126 ? 12.168 21.046 -3.067 1.00 65.62 126 THR A O 1
ATOM 1046 N N . TRP A 1 127 ? 11.283 19.952 -4.809 1.00 63.50 127 TRP A N 1
ATOM 1047 C CA . TRP A 1 127 ? 10.668 21.135 -5.404 1.00 63.50 127 TRP A CA 1
ATOM 1048 C C . TRP A 1 127 ? 9.633 21.787 -4.488 1.00 63.50 127 TRP A C 1
ATOM 1050 O O . TRP A 1 127 ? 9.680 22.992 -4.263 1.00 63.50 127 TRP A O 1
ATOM 1060 N N . ASN A 1 128 ? 8.738 20.998 -3.892 1.00 59.84 128 ASN A N 1
ATOM 1061 C CA . ASN A 1 128 ? 7.726 21.522 -2.978 1.00 59.84 128 ASN A CA 1
ATOM 1062 C C . ASN A 1 128 ? 8.372 22.172 -1.740 1.00 59.84 128 ASN A C 1
ATOM 1064 O O . ASN A 1 128 ? 7.951 23.248 -1.324 1.00 59.84 128 ASN A O 1
ATOM 1068 N N . SER A 1 129 ? 9.434 21.575 -1.182 1.00 60.91 129 SER A N 1
ATOM 1069 C CA . SER A 1 129 ? 10.152 22.158 -0.038 1.00 60.91 129 SER A CA 1
ATOM 1070 C C . SER A 1 129 ? 10.791 23.512 -0.345 1.00 60.91 129 SER A C 1
ATOM 1072 O O . SER A 1 129 ? 10.820 24.359 0.541 1.00 60.91 129 SER A O 1
ATOM 1074 N N . ILE A 1 130 ? 11.216 23.752 -1.590 1.00 64.44 130 ILE A N 1
ATOM 1075 C CA . ILE A 1 130 ? 11.742 25.058 -2.011 1.00 64.44 130 ILE A CA 1
ATOM 1076 C C . ILE A 1 130 ? 10.647 26.129 -1.909 1.00 64.44 130 ILE A C 1
ATOM 1078 O O . ILE A 1 130 ? 10.903 27.207 -1.392 1.00 64.44 130 ILE A O 1
ATOM 1082 N N . PHE A 1 131 ? 9.406 25.836 -2.312 1.00 57.16 131 PHE A N 1
ATOM 1083 C CA . PHE A 1 131 ? 8.301 26.802 -2.223 1.00 57.16 131 PHE A CA 1
ATOM 1084 C C . PHE A 1 131 ? 7.809 27.052 -0.792 1.00 57.16 131 PHE A C 1
ATOM 1086 O O . PHE A 1 131 ? 7.393 28.164 -0.472 1.00 57.16 131 PHE A O 1
ATOM 1093 N N . TYR A 1 132 ? 7.861 26.042 0.077 1.00 57.22 132 TYR A N 1
ATOM 1094 C CA . TYR A 1 132 ? 7.450 26.180 1.479 1.00 57.22 132 TYR A CA 1
ATOM 1095 C C . TYR A 1 132 ? 8.557 26.717 2.403 1.00 57.22 132 TYR A C 1
ATOM 1097 O O . TYR A 1 132 ? 8.266 26.992 3.560 1.00 57.22 132 TYR A O 1
ATOM 1105 N N . GLN A 1 133 ? 9.790 26.902 1.914 1.00 54.94 133 GLN A N 1
ATOM 1106 C CA . GLN A 1 133 ? 10.873 27.585 2.642 1.00 54.94 133 GLN A CA 1
ATOM 1107 C C . GLN A 1 133 ? 10.817 29.122 2.543 1.00 54.94 133 GLN A C 1
ATOM 1109 O O . GLN A 1 133 ? 11.570 29.794 3.240 1.00 54.94 133 GLN A O 1
ATOM 1114 N N . TYR A 1 134 ? 9.923 29.683 1.719 1.00 49.66 134 TYR A N 1
ATOM 1115 C CA . TYR A 1 134 ? 9.725 31.135 1.559 1.00 49.66 134 TYR A CA 1
ATOM 1116 C C . TYR A 1 134 ? 8.416 31.656 2.188 1.00 49.66 134 TYR A C 1
ATOM 1118 O O . TYR A 1 134 ? 7.892 32.690 1.769 1.00 49.66 134 TYR A O 1
ATOM 1126 N N . LYS A 1 135 ? 7.872 30.951 3.182 1.00 43.22 135 LYS A N 1
ATOM 1127 C CA . LYS A 1 135 ? 6.778 31.420 4.046 1.00 43.22 135 LYS A CA 1
ATOM 1128 C C . LYS A 1 135 ? 7.212 31.374 5.500 1.00 43.22 135 LYS A C 1
ATOM 1130 O O . LYS A 1 135 ? 6.741 32.256 6.245 1.00 43.22 135 LYS A O 1
#

Nearest PDB structures (foldseek):
  4a26-assembly1_B  TM=3.136E-01  e=9.085E+00  Leishmania major

pLDDT: mean 70.61, std 12.37, range [41.94, 87.62]

Secondary structure (DSSP, 8-state):
--HHHHHHHHHHHHHHHHHHGGGSS---PPEEEEPP-S---HHHHHHHHHHHHHHHHTT--EEEE---HHHHHHHHHHHHH--SS-----EEEEEE-SSSEEEEEESSGGG-SS-HHHHHHHHHHHHHHHHHTT-

Organism: NCBI:txid357276

Mean predicted aligned error: 10.61 Å

Solvent-accessible surface area (backbone atoms only — not comparable to full-atom values): 8281 Å² total; per-residue (Å²): 139,59,66,67,56,55,49,51,48,50,45,55,64,52,49,56,58,58,74,43,50,88,72,81,48,83,66,80,64,68,46,75,52,72,52,78,83,64,92,70,62,71,74,54,45,56,53,52,52,52,51,54,50,53,44,48,75,67,69,48,46,73,45,78,47,72,79,56,54,70,53,50,49,52,53,21,50,49,39,72,66,54,89,68,71,84,51,86,53,69,43,76,26,73,39,81,69,89,88,50,76,48,73,47,75,30,58,38,61,87,74,41,83,61,36,70,62,57,62,73,46,45,64,58,54,57,52,50,50,60,64,64,71,77,115

Sequence (135 aa):
MEAHLLAKDLRKVGFYPVSYTEWGKLMRTPFCFGMSRKPTCPAFIKVRFKFIRVLQECDLYIFITTHNYLLTYMLSLYSKFEKQKDASVKFFGPKNKGRGIMVEKSKILADIQNNSTLKEYVPFYTWNSIFYQYK

Foldseek 3Di:
DCVVLLVVQVCVVVVVQVVVPVVPDSDLDEEEDERDQDDDDPVVLVVVLVVVVVCVVVVHHYHYDYLDPVSLQVLQVCLVPDPPPNSPDKDWQWDDPPVDIDIDIDSHPVPDPRDPSVVVCVVVVVVVVVVVVVD